Protein AF-A0A1E7GYI7-F1 (afdb_monomer_lite)

Structure (mmCIF, N/CA/C/O backbone):
data_AF-A0A1E7GYI7-F1
#
_entry.id   AF-A0A1E7GYI7-F1
#
loop_
_atom_site.group_PDB
_atom_site.id
_atom_site.type_symbol
_atom_site.label_atom_id
_atom_site.label_alt_id
_atom_site.label_comp_id
_atom_site.label_asym_id
_atom_site.label_entity_id
_atom_site.label_seq_id
_atom_site.pdbx_PDB_ins_code
_atom_site.Cartn_x
_atom_site.Cartn_y
_atom_site.Cartn_z
_atom_site.occupancy
_atom_site.B_iso_or_equiv
_atom_site.auth_seq_id
_atom_site.auth_comp_id
_atom_site.auth_asym_id
_atom_site.auth_atom_id
_atom_site.pdbx_PDB_model_num
ATOM 1 N N . HIS A 1 1 ? -61.599 -9.133 31.872 1.00 40.72 1 HIS A N 1
ATOM 2 C CA . HIS A 1 1 ? -60.400 -9.947 31.591 1.00 40.72 1 HIS A CA 1
ATOM 3 C C . HIS A 1 1 ? -59.727 -9.404 30.334 1.00 40.72 1 HIS A C 1
ATOM 5 O O . HIS A 1 1 ? -60.137 -9.758 29.240 1.00 40.72 1 HIS A O 1
ATOM 11 N N . GLY A 1 2 ? -58.789 -8.462 30.479 1.00 42.25 2 GLY A N 1
ATOM 12 C CA . GLY A 1 2 ? -58.029 -7.891 29.360 1.00 42.25 2 GLY A CA 1
ATOM 13 C C . GLY A 1 2 ? -56.614 -8.457 29.370 1.00 42.25 2 GLY A C 1
ATOM 14 O O . GLY A 1 2 ? -55.870 -8.198 30.313 1.00 42.25 2 GLY A O 1
ATOM 15 N N . GLY A 1 3 ? -56.281 -9.281 28.374 1.00 46.31 3 GLY A N 1
ATOM 16 C CA . GLY A 1 3 ? -54.958 -9.885 28.221 1.00 46.31 3 GLY A CA 1
ATOM 17 C C . GLY A 1 3 ? -53.922 -8.841 27.815 1.00 46.31 3 GLY A C 1
ATOM 18 O O . GLY A 1 3 ? -54.117 -8.118 26.840 1.00 46.31 3 GLY A O 1
ATOM 19 N N . LYS A 1 4 ? -52.824 -8.761 28.571 1.00 50.12 4 LYS A N 1
ATOM 20 C CA . LYS A 1 4 ? -51.631 -8.004 28.186 1.00 50.12 4 LYS A CA 1
ATOM 21 C C . LYS A 1 4 ? -50.952 -8.732 27.027 1.00 50.12 4 LYS A C 1
ATOM 23 O O . LYS A 1 4 ? -50.571 -9.887 27.176 1.00 50.12 4 LYS A O 1
ATOM 28 N N . MET A 1 5 ? -50.818 -8.059 25.888 1.00 52.69 5 MET A N 1
ATOM 29 C CA . ME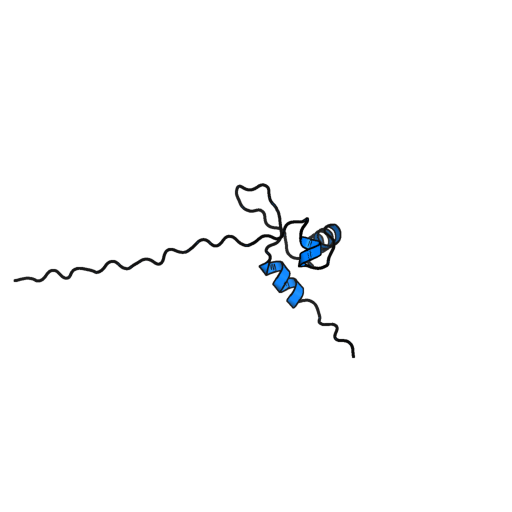T A 1 5 ? -49.926 -8.494 24.818 1.00 52.69 5 MET A CA 1
ATOM 30 C C . MET A 1 5 ? -48.512 -8.092 25.232 1.00 52.69 5 MET A C 1
ATOM 32 O O . MET A 1 5 ? -48.206 -6.909 25.360 1.00 52.69 5 MET A O 1
ATOM 36 N N . GLU A 1 6 ? -47.695 -9.090 25.545 1.00 55.03 6 GLU A N 1
ATOM 37 C CA . GLU A 1 6 ? -46.292 -8.927 25.898 1.00 55.03 6 GLU A CA 1
ATOM 38 C C . GLU A 1 6 ? -45.498 -8.777 24.594 1.00 55.03 6 GLU A C 1
ATOM 40 O O . GLU A 1 6 ? -45.317 -9.731 23.837 1.00 55.03 6 GLU A O 1
ATOM 45 N N . GLU A 1 7 ? -45.110 -7.542 24.274 1.00 59.72 7 GLU A N 1
ATOM 46 C CA . GLU A 1 7 ? -44.262 -7.239 23.122 1.00 59.72 7 GLU A CA 1
ATOM 47 C C . GLU A 1 7 ? -42.894 -7.911 23.314 1.00 59.72 7 GLU A C 1
ATOM 49 O O . GLU A 1 7 ? -42.132 -7.568 24.218 1.00 59.72 7 GLU A O 1
ATOM 54 N N . SER A 1 8 ? -42.590 -8.901 22.472 1.00 55.91 8 SER A N 1
ATOM 55 C CA . SER A 1 8 ? -41.305 -9.602 22.495 1.00 55.91 8 SER A CA 1
ATOM 56 C C . SER A 1 8 ? -40.162 -8.653 22.097 1.00 55.91 8 SER A C 1
ATOM 58 O O . SER A 1 8 ? -40.302 -7.920 21.111 1.00 55.91 8 SER A O 1
ATOM 60 N N . PRO A 1 9 ? -39.010 -8.658 22.795 1.00 60.56 9 PRO A N 1
ATOM 61 C CA . PRO A 1 9 ? -37.903 -7.768 22.467 1.00 60.56 9 PRO A CA 1
ATOM 62 C C . PRO A 1 9 ? -37.336 -8.099 21.082 1.00 60.56 9 PRO A C 1
ATOM 64 O O . PRO A 1 9 ? -36.884 -9.216 20.836 1.00 60.56 9 PRO A O 1
ATOM 67 N N . LYS A 1 10 ? -37.333 -7.122 20.168 1.00 63.66 10 LYS A N 1
ATOM 68 C CA . LYS A 1 10 ? -36.608 -7.224 18.895 1.00 63.66 10 LYS A CA 1
ATOM 69 C C . LYS A 1 10 ? -35.116 -7.301 19.203 1.00 63.66 10 LYS A C 1
ATOM 71 O O . LYS A 1 10 ? -34.507 -6.295 19.569 1.00 63.66 10 LYS A O 1
ATOM 76 N N . GLU A 1 11 ? -34.543 -8.490 19.067 1.00 60.34 11 GLU A N 1
ATOM 77 C CA . GLU A 1 11 ? -33.111 -8.723 19.203 1.00 60.34 11 GLU A CA 1
ATOM 78 C C . GLU A 1 11 ? -32.370 -7.933 18.121 1.00 60.34 11 GLU A C 1
ATOM 80 O O . GLU A 1 11 ? -32.353 -8.284 16.941 1.00 60.34 11 GLU A O 1
ATOM 85 N N . GLN A 1 12 ? -31.830 -6.780 18.510 1.00 62.84 12 GLN A N 1
ATOM 86 C CA . GLN A 1 12 ? -31.061 -5.938 17.609 1.00 62.84 12 GLN A CA 1
ATOM 87 C C . GLN A 1 12 ? -29.7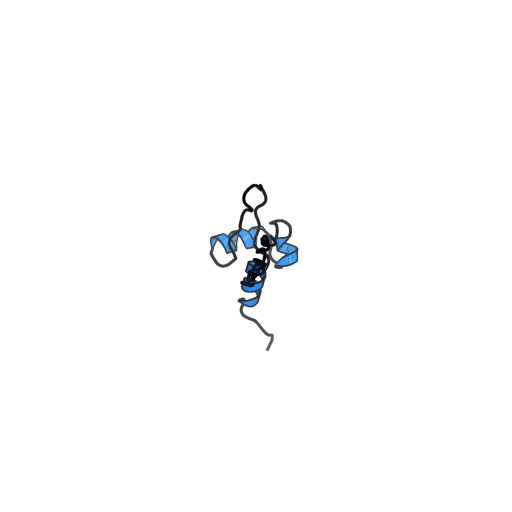35 -6.639 17.330 1.00 62.84 12 GLN A C 1
ATOM 89 O O . GLN A 1 12 ? -28.900 -6.785 18.224 1.00 62.84 12 GLN A O 1
ATOM 94 N N . ALA A 1 13 ? -29.548 -7.080 16.086 1.00 67.44 13 ALA A N 1
ATOM 95 C CA . ALA A 1 13 ? -28.311 -7.696 15.639 1.00 67.44 13 ALA A CA 1
ATOM 96 C C . ALA A 1 13 ? -27.135 -6.751 15.922 1.00 67.44 13 ALA A C 1
ATOM 98 O O . ALA A 1 13 ? -27.005 -5.677 15.331 1.00 67.44 13 ALA A O 1
ATOM 99 N N . LYS A 1 14 ? -26.279 -7.149 16.862 1.00 68.75 14 LYS A N 1
ATOM 100 C CA . LYS A 1 14 ? -25.080 -6.402 17.225 1.00 68.75 14 LYS A CA 1
ATOM 101 C C . LYS A 1 14 ? -24.141 -6.396 16.020 1.00 68.75 14 LYS A C 1
ATOM 103 O O . LYS A 1 14 ? -23.567 -7.426 15.679 1.00 68.75 14 LYS A O 1
ATOM 108 N N . VAL A 1 15 ? -23.989 -5.245 15.367 1.00 68.75 15 VAL A N 1
ATOM 109 C CA . VAL A 1 15 ? -23.038 -5.086 14.260 1.00 68.75 15 VAL A CA 1
ATOM 110 C C . VAL A 1 15 ? -21.634 -5.328 14.807 1.00 68.75 15 VAL A C 1
ATOM 112 O O . VAL A 1 15 ? -21.129 -4.557 15.625 1.00 68.75 15 VAL A O 1
ATOM 115 N N . ILE A 1 16 ? -21.006 -6.425 14.389 1.00 74.81 16 ILE A N 1
ATOM 116 C CA . ILE A 1 16 ? -19.628 -6.728 14.768 1.00 74.81 16 ILE A CA 1
ATOM 117 C C . ILE A 1 16 ? -18.720 -5.802 13.957 1.00 74.81 16 ILE A C 1
ATOM 119 O O . ILE A 1 16 ? -18.658 -5.885 12.732 1.00 74.81 16 ILE A O 1
ATOM 123 N N . ALA A 1 17 ? -18.014 -4.904 14.643 1.00 67.12 17 ALA A N 1
ATOM 124 C CA . ALA A 1 17 ? -17.007 -4.057 14.021 1.00 67.12 17 ALA A CA 1
ATOM 125 C C . ALA A 1 17 ? -15.800 -4.915 13.601 1.00 67.12 17 ALA A C 1
ATOM 127 O O . ALA A 1 17 ? -14.978 -5.298 14.432 1.00 67.12 17 ALA A O 1
ATOM 128 N N . PHE A 1 18 ? -15.699 -5.232 12.309 1.00 72.12 18 PHE A N 1
ATOM 129 C CA . PHE A 1 18 ? -14.554 -5.938 11.735 1.00 72.12 18 PHE A CA 1
ATOM 130 C C . PHE A 1 18 ? -13.507 -4.927 11.254 1.00 72.12 18 PHE A C 1
ATOM 132 O O . PHE A 1 18 ? -13.721 -4.204 10.279 1.00 72.12 18 PHE A O 1
ATOM 139 N N . ALA A 1 19 ? -12.369 -4.855 11.948 1.00 77.50 19 ALA A N 1
ATOM 140 C C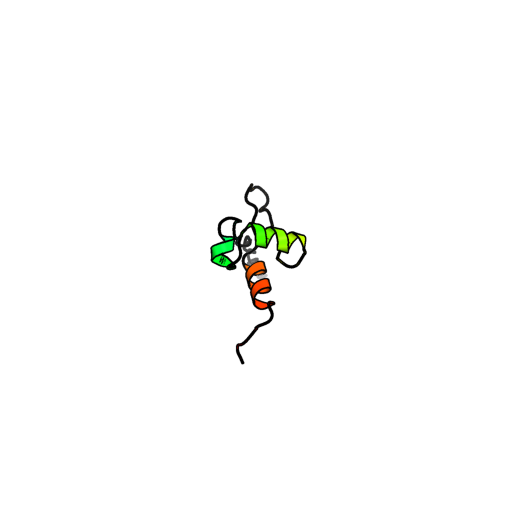A . ALA A 1 19 ? -11.252 -4.032 11.503 1.00 77.50 19 ALA A CA 1
ATOM 141 C C . ALA A 1 19 ? -10.588 -4.672 10.268 1.00 77.50 19 ALA A C 1
ATOM 143 O O . ALA A 1 19 ? -10.363 -5.883 10.256 1.00 77.50 19 ALA A O 1
ATOM 144 N N . PRO A 1 20 ? -10.238 -3.888 9.233 1.00 81.44 20 PRO A N 1
ATOM 145 C CA . PRO A 1 20 ? -9.576 -4.430 8.056 1.00 81.44 20 PRO A CA 1
ATOM 146 C C . PRO A 1 20 ? -8.194 -4.981 8.421 1.00 81.44 20 PRO A C 1
ATOM 148 O O . PRO A 1 20 ? -7.400 -4.309 9.083 1.00 81.44 20 PRO A O 1
ATOM 151 N N . LEU A 1 21 ? -7.888 -6.188 7.940 1.00 91.12 21 LEU A N 1
ATOM 152 C CA . LEU A 1 21 ? -6.556 -6.766 8.071 1.00 91.12 21 LEU A CA 1
ATOM 153 C C . LEU A 1 21 ? -5.563 -5.948 7.237 1.00 91.12 21 LEU A C 1
ATOM 155 O O . LEU A 1 21 ? -5.722 -5.818 6.019 1.00 91.12 21 LEU A O 1
ATOM 159 N N . LEU A 1 22 ? -4.550 -5.385 7.896 1.00 93.81 22 LEU A N 1
ATOM 160 C CA . LEU A 1 22 ? -3.516 -4.593 7.240 1.00 93.81 22 LEU A CA 1
ATOM 161 C C . LEU A 1 22 ? -2.241 -5.409 7.027 1.00 93.81 22 LEU A C 1
ATOM 163 O O . LEU A 1 22 ? -1.696 -5.994 7.961 1.00 93.81 22 LEU A O 1
ATOM 167 N N . VAL A 1 23 ? -1.723 -5.356 5.806 1.00 95.88 23 VAL A N 1
ATOM 168 C CA . VAL A 1 23 ? -0.402 -5.847 5.421 1.00 95.88 23 VAL A CA 1
ATOM 169 C C . VAL A 1 23 ? 0.621 -4.757 5.715 1.00 95.88 23 VAL A C 1
ATOM 171 O O . VAL A 1 23 ? 0.521 -3.630 5.215 1.00 95.88 23 VAL A O 1
ATOM 174 N N . SER A 1 24 ? 1.607 -5.080 6.551 1.00 94.81 24 SER A N 1
ATOM 175 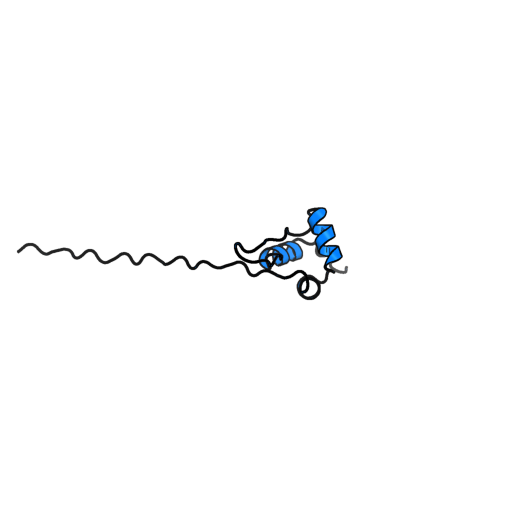C CA . SER A 1 24 ? 2.682 -4.153 6.897 1.00 94.81 24 SER A CA 1
ATOM 176 C C . SER A 1 24 ? 3.626 -3.913 5.713 1.00 94.81 24 SER A C 1
ATOM 178 O O . SER A 1 24 ? 3.684 -4.681 4.752 1.00 94.81 24 SER A O 1
ATOM 180 N N . GLN A 1 25 ? 4.434 -2.858 5.812 1.00 94.44 25 GLN A N 1
ATOM 181 C CA . GLN A 1 25 ? 5.475 -2.573 4.820 1.00 94.44 25 GLN A CA 1
ATOM 182 C C . GLN A 1 25 ? 6.548 -3.658 4.720 1.00 94.44 25 GLN A C 1
ATOM 184 O O . GLN A 1 25 ? 7.176 -3.788 3.675 1.00 94.44 25 GLN A O 1
ATOM 189 N N . GLU A 1 26 ? 6.758 -4.422 5.786 1.00 94.50 26 GLU A N 1
ATOM 190 C CA . GLU A 1 26 ? 7.733 -5.515 5.829 1.00 94.50 26 GLU A CA 1
ATOM 191 C C . GLU A 1 26 ? 7.180 -6.777 5.159 1.00 94.50 26 GLU A C 1
ATOM 193 O O . GLU A 1 26 ? 7.916 -7.494 4.488 1.00 94.50 26 GLU A O 1
ATOM 198 N N . MET A 1 27 ? 5.869 -7.009 5.269 1.00 96.62 27 MET A N 1
ATOM 199 C CA . MET A 1 27 ? 5.205 -8.183 4.698 1.00 96.62 27 MET A CA 1
ATOM 200 C C . MET A 1 27 ? 4.902 -8.060 3.205 1.00 96.62 27 MET A C 1
ATOM 202 O O . MET A 1 27 ? 4.596 -9.063 2.565 1.00 96.62 27 MET A O 1
ATOM 206 N N . ILE A 1 28 ? 4.979 -6.857 2.628 1.00 97.00 28 ILE A N 1
ATOM 207 C CA . ILE A 1 28 ? 4.484 -6.623 1.266 1.00 97.00 28 ILE A CA 1
ATOM 208 C C . ILE A 1 28 ? 5.190 -7.469 0.205 1.00 97.00 28 ILE A C 1
ATOM 210 O O . ILE A 1 28 ? 4.545 -7.936 -0.728 1.00 97.00 28 ILE A O 1
ATOM 214 N N . LYS A 1 29 ? 6.486 -7.740 0.388 1.00 97.44 29 LYS A N 1
ATOM 215 C CA . LYS A 1 29 ? 7.243 -8.611 -0.514 1.00 97.44 29 LYS A CA 1
ATOM 216 C C . LYS A 1 29 ? 6.687 -10.030 -0.519 1.00 97.44 29 LYS A C 1
ATOM 218 O O . LYS A 1 29 ? 6.544 -10.616 -1.584 1.00 97.44 29 LYS A O 1
ATOM 223 N N . SER A 1 30 ? 6.359 -10.556 0.655 1.00 97.50 30 SER A N 1
ATOM 224 C CA . SER A 1 30 ? 5.822 -11.909 0.793 1.00 97.50 30 SER A CA 1
ATOM 225 C C . SER A 1 30 ? 4.384 -12.017 0.291 1.00 97.50 30 SER A C 1
ATOM 227 O O . SER A 1 30 ? 4.010 -13.058 -0.227 1.00 97.50 30 SER A O 1
ATOM 229 N N . VAL A 1 31 ? 3.581 -10.957 0.438 1.00 97.19 31 VAL A N 1
ATOM 230 C CA . VAL A 1 31 ? 2.155 -10.974 0.067 1.00 97.19 31 VAL A CA 1
ATOM 231 C C . VAL A 1 31 ? 1.929 -10.647 -1.410 1.00 97.19 31 VAL A C 1
ATOM 233 O O . VAL A 1 31 ? 1.126 -11.302 -2.059 1.00 97.19 31 VAL A O 1
ATOM 236 N N . ALA A 1 32 ? 2.613 -9.634 -1.945 1.00 95.38 32 ALA A N 1
ATOM 237 C CA . ALA A 1 32 ? 2.358 -9.095 -3.284 1.00 95.38 32 ALA A CA 1
ATOM 238 C C . ALA A 1 32 ? 3.512 -9.331 -4.275 1.00 95.38 32 ALA A C 1
ATOM 240 O O . ALA A 1 32 ? 3.468 -8.829 -5.393 1.00 95.38 32 ALA A O 1
ATOM 241 N N . GLY A 1 33 ? 4.588 -10.013 -3.864 1.00 96.12 33 GLY A N 1
ATOM 242 C CA . GLY A 1 33 ? 5.747 -10.304 -4.720 1.00 96.12 33 GLY A CA 1
ATOM 243 C C . GLY A 1 33 ? 6.619 -9.092 -5.078 1.00 96.12 33 GLY A C 1
ATOM 244 O O . GLY A 1 33 ? 7.649 -9.247 -5.731 1.00 96.12 33 GLY A O 1
ATOM 245 N N . ILE A 1 34 ? 6.261 -7.883 -4.632 1.00 96.56 34 ILE A N 1
ATOM 246 C CA . ILE A 1 34 ? 6.967 -6.637 -4.958 1.00 96.56 34 ILE A CA 1
ATOM 247 C C . ILE A 1 34 ? 7.698 -6.055 -3.750 1.00 96.56 34 ILE A C 1
ATOM 249 O O . ILE A 1 34 ? 7.269 -6.171 -2.603 1.00 96.56 34 ILE A O 1
ATOM 253 N N . SER A 1 35 ? 8.825 -5.383 -3.995 1.00 97.75 35 SER A N 1
ATOM 254 C CA . SER A 1 35 ? 9.584 -4.749 -2.916 1.00 97.75 35 SER A CA 1
ATOM 255 C C . SER A 1 35 ? 8.793 -3.613 -2.253 1.00 97.75 35 SER A C 1
ATOM 257 O O . SER A 1 35 ? 7.959 -2.959 -2.883 1.00 97.75 35 SER A O 1
ATOM 259 N N . LYS A 1 36 ? 9.130 -3.299 -0.997 1.00 96.94 36 LYS A N 1
ATOM 260 C CA . LYS A 1 36 ? 8.588 -2.135 -0.281 1.00 96.94 36 LYS A CA 1
ATOM 261 C C . LYS A 1 36 ? 8.733 -0.841 -1.085 1.00 96.94 36 LYS A C 1
ATOM 263 O O . LYS A 1 36 ? 7.768 -0.098 -1.224 1.00 96.94 36 LYS A O 1
ATOM 268 N N . ASN A 1 37 ? 9.922 -0.564 -1.618 1.00 97.81 37 ASN A N 1
ATOM 269 C CA . ASN A 1 37 ? 10.168 0.671 -2.366 1.00 97.81 37 ASN A CA 1
ATOM 270 C C . ASN A 1 37 ? 9.349 0.715 -3.660 1.00 97.81 37 ASN A C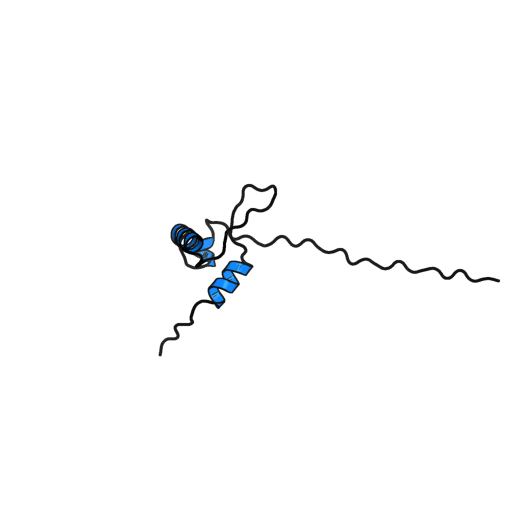 1
ATOM 272 O O . ASN A 1 37 ? 8.827 1.772 -4.010 1.00 97.81 37 ASN A O 1
ATOM 276 N N . THR A 1 38 ? 9.182 -0.433 -4.322 1.00 97.88 38 THR A N 1
ATOM 277 C CA . THR A 1 38 ? 8.319 -0.574 -5.501 1.00 97.88 38 THR A CA 1
ATOM 278 C C . THR A 1 38 ? 6.869 -0.254 -5.150 1.00 97.88 38 THR A C 1
ATOM 280 O O . THR A 1 38 ? 6.282 0.615 -5.787 1.00 97.88 38 THR A O 1
ATOM 283 N N . ALA A 1 39 ? 6.320 -0.862 -4.093 1.00 97.81 39 ALA A N 1
ATOM 284 C CA . ALA A 1 39 ? 4.953 -0.600 -3.641 1.00 97.81 39 ALA A CA 1
ATOM 285 C C . ALA A 1 39 ? 4.729 0.887 -3.313 1.00 97.81 39 ALA A C 1
ATOM 287 O O . ALA A 1 39 ? 3.744 1.480 -3.746 1.00 97.81 39 ALA A O 1
ATOM 288 N N . LEU A 1 40 ? 5.679 1.530 -2.623 1.00 97.12 40 LEU A N 1
ATOM 289 C CA . LEU A 1 40 ? 5.621 2.966 -2.318 1.00 97.12 40 LEU A CA 1
ATOM 290 C C . LEU A 1 40 ? 5.678 3.845 -3.576 1.00 97.12 40 LEU A C 1
ATOM 292 O O . LEU A 1 40 ? 4.984 4.858 -3.661 1.00 97.12 40 LEU A O 1
ATOM 296 N N . ALA A 1 41 ? 6.515 3.486 -4.550 1.00 98.06 41 ALA A N 1
ATOM 297 C CA . ALA A 1 41 ? 6.598 4.206 -5.815 1.00 98.06 41 ALA A CA 1
ATOM 298 C C . ALA A 1 41 ? 5.307 4.049 -6.632 1.00 98.06 41 ALA A C 1
ATOM 300 O O . ALA A 1 41 ? 4.813 5.026 -7.191 1.00 98.06 41 ALA A O 1
ATOM 301 N N . MET A 1 42 ? 4.738 2.845 -6.669 1.00 97.81 42 MET A N 1
ATOM 302 C CA . MET A 1 42 ? 3.484 2.567 -7.364 1.00 97.81 42 MET A CA 1
ATOM 303 C C . MET A 1 42 ? 2.283 3.241 -6.691 1.00 97.81 42 MET A C 1
ATOM 305 O O . MET A 1 42 ? 1.415 3.747 -7.400 1.00 97.81 42 MET A O 1
ATOM 309 N N . GLU A 1 43 ? 2.260 3.315 -5.356 1.00 97.75 43 GLU A N 1
ATOM 310 C CA . GLU A 1 43 ? 1.259 4.065 -4.585 1.00 97.75 43 GLU A CA 1
ATOM 311 C C . GLU A 1 43 ? 1.301 5.551 -4.963 1.00 97.75 43 GLU A C 1
ATOM 313 O O . GLU A 1 43 ? 0.267 6.137 -5.278 1.00 97.75 43 GLU A O 1
ATOM 318 N N . LYS A 1 44 ? 2.499 6.155 -5.007 1.00 97.62 44 LYS A N 1
ATOM 319 C CA . LYS A 1 44 ? 2.675 7.551 -5.452 1.00 97.62 44 LYS A CA 1
ATOM 320 C C . LYS A 1 44 ? 2.190 7.773 -6.886 1.00 97.62 44 LYS A C 1
ATOM 322 O O . LYS A 1 44 ? 1.658 8.835 -7.183 1.00 97.62 44 LYS A O 1
ATOM 327 N N . LYS A 1 45 ? 2.368 6.778 -7.758 1.00 97.44 45 LYS A N 1
ATOM 328 C CA . LYS A 1 45 ? 1.890 6.798 -9.149 1.00 97.44 45 LYS A CA 1
ATOM 329 C C . LYS A 1 45 ? 0.389 6.506 -9.286 1.00 97.44 45 LYS A C 1
ATOM 331 O O . LYS A 1 45 ? -0.130 6.608 -10.389 1.00 97.44 45 LYS A O 1
ATOM 336 N N . GLY A 1 46 ? -0.304 6.120 -8.211 1.00 97.00 46 GLY A N 1
ATOM 337 C CA . GLY A 1 46 ? -1.720 5.734 -8.250 1.00 97.00 46 GLY A CA 1
ATOM 338 C C . GLY A 1 46 ? -1.989 4.343 -8.839 1.00 97.00 46 GLY A C 1
ATOM 339 O O . GLY A 1 46 ? -3.136 3.995 -9.082 1.00 97.00 46 GLY A O 1
ATOM 340 N N . THR A 1 47 ? -0.943 3.542 -9.048 1.00 96.88 47 THR A N 1
ATOM 341 C CA . THR A 1 47 ? -1.006 2.187 -9.642 1.00 96.88 47 THR A CA 1
ATOM 342 C C . THR A 1 47 ? -1.028 1.063 -8.603 1.00 96.88 47 THR A C 1
ATOM 344 O O . THR A 1 47 ? -1.010 -0.113 -8.953 1.00 96.88 47 THR A O 1
ATOM 347 N N . PHE A 1 48 ? -1.024 1.419 -7.320 1.00 97.81 48 PHE A N 1
ATOM 348 C CA . PHE A 1 48 ? -1.086 0.496 -6.192 1.00 97.81 48 PHE A CA 1
ATOM 349 C C . PHE A 1 48 ? -1.994 1.084 -5.105 1.00 97.81 48 PHE A C 1
ATOM 351 O O . PHE A 1 48 ? -2.098 2.315 -5.021 1.00 97.81 48 PHE A O 1
ATOM 358 N N . PRO A 1 49 ? -2.645 0.254 -4.267 1.00 97.88 49 PRO A N 1
ATOM 359 C CA . PRO A 1 49 ? -3.512 0.742 -3.205 1.00 97.88 49 PRO A CA 1
ATOM 360 C C . PRO A 1 49 ? -2.840 1.761 -2.279 1.00 97.88 49 PRO A C 1
ATOM 362 O O . PRO A 1 49 ? -1.634 1.710 -2.020 1.00 97.88 49 PRO A O 1
ATOM 365 N N . LYS A 1 50 ? -3.645 2.670 -1.722 1.00 96.94 50 LYS A N 1
ATOM 366 C CA . LYS A 1 50 ? -3.180 3.614 -0.700 1.00 96.94 50 LYS A CA 1
ATOM 367 C C . LYS A 1 50 ? -3.045 2.929 0.652 1.00 96.94 50 LYS A C 1
ATOM 369 O O . LYS A 1 50 ? -3.900 2.130 1.046 1.00 96.94 50 LYS A O 1
ATOM 374 N N . ARG A 1 51 ? -1.999 3.285 1.396 1.00 95.44 51 ARG A N 1
ATOM 375 C CA . ARG A 1 51 ? -1.857 2.845 2.786 1.00 95.44 51 ARG A CA 1
ATOM 376 C C . ARG A 1 51 ? -2.918 3.482 3.673 1.00 95.44 51 ARG A C 1
ATOM 378 O O . ARG A 1 51 ? -3.333 4.621 3.473 1.00 95.44 51 ARG A O 1
ATOM 385 N N . ARG A 1 52 ? -3.307 2.740 4.703 1.00 93.12 52 ARG A N 1
ATOM 386 C CA . ARG A 1 52 ? -4.209 3.150 5.773 1.00 93.12 52 ARG A CA 1
ATOM 387 C C . ARG A 1 52 ? -3.486 3.056 7.111 1.00 93.12 52 ARG A C 1
ATOM 389 O O . ARG A 1 52 ? -2.641 2.184 7.326 1.00 93.12 52 ARG A O 1
ATOM 396 N N . GLN A 1 53 ? -3.841 3.958 8.011 1.00 88.88 53 GLN A N 1
ATOM 397 C CA . GLN A 1 53 ? -3.449 3.905 9.411 1.00 88.88 53 GLN A CA 1
ATOM 398 C C . GLN A 1 53 ? -4.668 3.485 10.227 1.00 88.88 53 GLN A C 1
ATOM 400 O O . GLN A 1 53 ? -5.759 4.013 10.010 1.00 88.88 53 GLN A O 1
ATOM 405 N N . VAL A 1 54 ? -4.496 2.547 11.159 1.00 81.62 54 VAL A N 1
ATOM 406 C CA . VAL A 1 54 ? -5.564 2.239 12.118 1.00 81.62 54 VAL A CA 1
ATOM 407 C C . VAL A 1 54 ? -5.649 3.401 13.113 1.00 81.62 54 VAL A C 1
ATOM 409 O O . VAL A 1 54 ? -4.623 3.729 13.721 1.00 81.62 54 VAL A O 1
ATOM 412 N N . PRO A 1 55 ? -6.824 4.029 13.306 1.00 80.69 55 PRO A N 1
ATOM 413 C CA . PRO A 1 55 ? -6.991 5.068 14.317 1.00 80.69 55 PRO A CA 1
ATOM 414 C C . PRO A 1 55 ? -6.505 4.587 15.690 1.00 80.69 55 PRO A C 1
ATOM 416 O O . PRO A 1 55 ? -6.804 3.471 16.109 1.00 80.69 55 PRO A O 1
ATOM 419 N N . GLY A 1 56 ? -5.711 5.410 16.376 1.00 83.19 56 GLY A N 1
ATOM 420 C CA . GLY A 1 56 ? -5.131 5.060 17.679 1.00 83.19 56 GLY A CA 1
ATOM 421 C C . GLY A 1 56 ? -3.903 4.140 17.634 1.00 83.19 56 GLY A C 1
ATOM 422 O O . GLY A 1 56 ? -3.331 3.857 18.684 1.00 83.19 56 GLY A O 1
ATOM 423 N N . GLN A 1 57 ? -3.438 3.703 16.456 1.00 82.25 57 GLN A N 1
ATOM 424 C CA . GLN A 1 57 ? -2.196 2.934 16.314 1.00 82.25 57 GLN A CA 1
ATOM 425 C C . GLN A 1 57 ? -1.159 3.668 15.458 1.00 82.25 57 GLN A C 1
ATOM 427 O O . GLN A 1 57 ? -1.480 4.410 14.533 1.00 82.25 57 GLN A O 1
ATOM 432 N N . LYS A 1 58 ? 0.126 3.405 15.721 1.00 85.38 58 LYS A N 1
ATOM 433 C CA . LYS A 1 58 ? 1.246 3.914 14.903 1.00 85.38 58 LYS A CA 1
ATOM 434 C C . LYS A 1 58 ? 1.465 3.117 13.611 1.00 85.38 58 LYS A C 1
ATOM 436 O O . LYS A 1 58 ? 2.264 3.518 12.770 1.00 85.38 58 LYS A O 1
ATOM 441 N N . ARG A 1 59 ? 0.812 1.960 13.468 1.00 83.56 59 ARG A N 1
ATOM 442 C CA . ARG A 1 59 ? 1.017 1.056 12.334 1.00 83.56 59 ARG A CA 1
ATOM 443 C C . ARG A 1 59 ? 0.288 1.575 11.100 1.00 83.56 59 ARG A C 1
ATOM 445 O O . ARG A 1 59 ? -0.897 1.897 11.150 1.00 83.56 59 ARG A O 1
ATOM 452 N N . VAL A 1 60 ? 1.021 1.604 9.994 1.00 92.00 60 VAL A N 1
ATOM 453 C CA . VAL A 1 60 ? 0.540 1.998 8.670 1.00 92.00 60 VAL A CA 1
ATOM 454 C C . VAL A 1 60 ? 0.815 0.848 7.709 1.00 92.00 60 VAL A C 1
ATOM 456 O O . VAL A 1 60 ? 1.939 0.339 7.657 1.00 92.00 60 VAL A O 1
ATOM 459 N N . GLY A 1 61 ? -0.196 0.452 6.947 1.00 95.25 61 GLY A N 1
ATOM 460 C CA . GLY A 1 61 ? -0.118 -0.669 6.015 1.00 95.25 61 GLY A CA 1
ATOM 461 C C . GLY A 1 61 ? -1.198 -0.591 4.948 1.00 95.25 61 GLY A C 1
ATOM 462 O O . GLY A 1 61 ? -1.989 0.346 4.926 1.00 95.25 61 GLY A O 1
ATOM 463 N N . TRP A 1 62 ? -1.238 -1.564 4.055 1.00 96.44 62 TRP A N 1
ATOM 464 C CA . TRP A 1 62 ? -2.281 -1.661 3.032 1.00 96.44 62 TRP A CA 1
ATOM 465 C C . TRP A 1 62 ? -3.357 -2.633 3.487 1.00 96.44 62 TRP A C 1
ATOM 467 O O . TRP A 1 62 ? -3.035 -3.638 4.111 1.00 96.44 62 TRP A O 1
ATOM 477 N N . ALA A 1 63 ? -4.626 -2.371 3.184 1.00 95.44 63 ALA A N 1
ATOM 478 C CA . ALA A 1 63 ? -5.653 -3.373 3.442 1.00 95.44 63 ALA A CA 1
ATOM 479 C C . ALA A 1 63 ? -5.389 -4.593 2.552 1.00 95.44 63 ALA A C 1
ATOM 481 O O . ALA A 1 63 ? -5.226 -4.434 1.342 1.00 95.44 63 ALA A O 1
ATOM 482 N N . LEU A 1 64 ? -5.375 -5.795 3.137 1.00 96.19 64 LEU A N 1
ATOM 483 C CA . LEU A 1 64 ? -5.167 -7.033 2.377 1.00 96.19 64 LEU A CA 1
ATOM 484 C C . LEU A 1 64 ? -6.157 -7.122 1.210 1.00 96.19 64 LEU A C 1
ATOM 486 O O . LEU A 1 64 ? -5.763 -7.366 0.078 1.00 96.19 64 LEU A O 1
ATOM 490 N N . ARG A 1 65 ? -7.422 -6.784 1.477 1.00 95.19 65 ARG A N 1
ATOM 491 C CA . ARG A 1 65 ? -8.491 -6.784 0.478 1.00 95.19 65 ARG A CA 1
ATOM 492 C C . ARG A 1 65 ? -8.232 -5.858 -0.712 1.00 95.19 65 ARG A C 1
ATOM 494 O O . ARG A 1 65 ? -8.698 -6.144 -1.807 1.00 95.19 65 ARG A O 1
ATOM 501 N N . ASP A 1 66 ? -7.533 -4.744 -0.508 1.00 96.69 66 ASP A N 1
ATOM 502 C CA . ASP A 1 66 ? -7.201 -3.832 -1.606 1.00 96.69 66 ASP A CA 1
ATOM 503 C C . ASP A 1 66 ? -6.032 -4.386 -2.437 1.00 96.69 66 ASP A C 1
ATOM 505 O O . ASP A 1 66 ? -6.019 -4.217 -3.653 1.00 96.69 66 ASP A O 1
ATOM 509 N N . ILE A 1 67 ? -5.070 -5.064 -1.794 1.00 97.38 67 ILE A N 1
ATOM 510 C CA . ILE A 1 67 ? -3.962 -5.747 -2.484 1.00 97.38 67 ILE A CA 1
ATOM 511 C C . ILE A 1 67 ? -4.499 -6.890 -3.349 1.00 97.38 67 ILE A C 1
ATOM 513 O O . ILE A 1 67 ? -4.096 -6.997 -4.502 1.00 97.38 67 ILE A O 1
ATOM 517 N N . GLU A 1 68 ? -5.417 -7.703 -2.821 1.00 96.69 68 GLU A N 1
ATOM 518 C CA . GLU A 1 68 ? -6.078 -8.782 -3.574 1.00 96.69 68 GLU A CA 1
ATOM 519 C C . GLU A 1 68 ? -6.734 -8.240 -4.846 1.00 96.69 68 GLU A C 1
ATOM 521 O O . GLU A 1 68 ? -6.397 -8.667 -5.946 1.00 96.69 68 GLU A O 1
ATOM 526 N N . ARG A 1 69 ? -7.590 -7.218 -4.711 1.00 96.62 69 ARG A N 1
ATOM 527 C CA . ARG A 1 69 ? -8.263 -6.591 -5.860 1.00 96.62 69 ARG A CA 1
ATOM 528 C C . ARG A 1 69 ? -7.285 -6.001 -6.866 1.00 96.62 69 ARG A C 1
ATOM 530 O O . ARG A 1 69 ? -7.535 -6.042 -8.064 1.00 96.62 69 ARG A O 1
ATOM 537 N N . TRP A 1 70 ? -6.193 -5.407 -6.388 1.00 96.06 70 TRP A N 1
ATOM 538 C CA . TRP A 1 70 ? -5.149 -4.902 -7.270 1.00 96.06 70 TRP A CA 1
ATOM 539 C C . TRP A 1 70 ? -4.508 -6.041 -8.066 1.00 96.06 70 TRP A C 1
ATOM 541 O O . TRP A 1 70 ? -4.397 -5.916 -9.283 1.00 96.06 70 TRP A O 1
ATOM 551 N N . ALA A 1 71 ? -4.145 -7.148 -7.414 1.00 95.00 71 ALA A N 1
ATOM 552 C CA . ALA A 1 71 ? -3.540 -8.299 -8.078 1.00 95.00 71 ALA A CA 1
ATOM 553 C C . ALA A 1 71 ? -4.491 -8.915 -9.118 1.00 95.00 71 ALA A C 1
ATOM 555 O O . ALA A 1 71 ? -4.072 -9.193 -10.236 1.00 95.00 71 ALA A O 1
ATOM 556 N N . GLU A 1 72 ? -5.778 -9.035 -8.782 1.00 94.62 72 GLU A N 1
ATOM 557 C CA . GLU A 1 72 ? -6.839 -9.497 -9.690 1.00 94.62 72 GLU A CA 1
ATOM 558 C C . GLU A 1 72 ? -7.062 -8.555 -10.887 1.00 94.62 72 GLU A C 1
ATOM 560 O O . GLU A 1 72 ? -7.535 -8.989 -11.933 1.00 94.62 72 GLU A O 1
ATOM 565 N N . SER A 1 73 ? -6.734 -7.266 -10.748 1.00 94.38 73 SER A N 1
ATOM 566 C CA . SER A 1 73 ? -6.866 -6.273 -11.825 1.00 94.38 73 SER A CA 1
ATOM 567 C C . SER A 1 73 ? -5.683 -6.243 -12.794 1.00 94.38 73 SER A C 1
ATOM 569 O O . SER A 1 73 ? -5.755 -5.567 -13.823 1.00 94.38 73 SER A O 1
ATOM 571 N N . LEU A 1 74 ? -4.580 -6.920 -12.462 1.00 91.75 74 LEU A N 1
ATOM 572 C CA . LEU A 1 74 ? -3.421 -6.967 -13.342 1.00 91.75 74 LEU A CA 1
ATOM 573 C C . L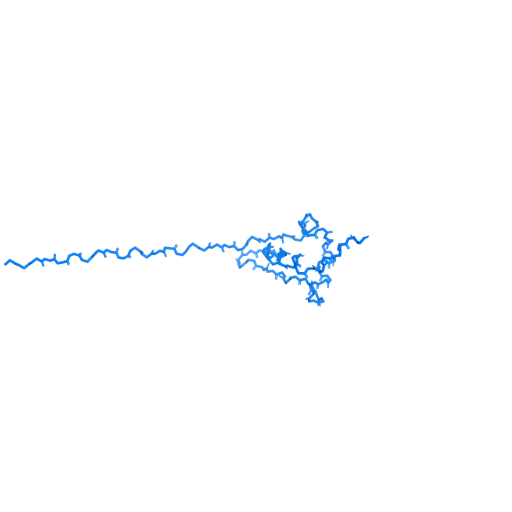EU A 1 74 ? -3.784 -7.740 -14.615 1.00 91.75 74 LEU A C 1
ATOM 575 O O . LEU A 1 74 ? -4.483 -8.752 -14.540 1.00 91.75 74 LEU A O 1
ATOM 579 N N . PRO A 1 75 ? -3.317 -7.289 -15.791 1.00 89.06 75 PRO A N 1
ATOM 580 C CA . PRO A 1 75 ? -3.529 -8.039 -17.015 1.00 89.06 75 PRO A CA 1
ATOM 581 C C . PRO A 1 75 ? -2.898 -9.423 -16.863 1.00 89.06 75 PRO A C 1
ATOM 583 O O . PRO A 1 75 ? -1.719 -9.547 -16.524 1.00 89.06 75 PRO A O 1
ATOM 586 N N . TYR A 1 76 ? -3.691 -10.461 -17.119 1.00 80.12 76 TYR A N 1
ATOM 587 C CA . TYR A 1 76 ? -3.169 -11.811 -17.230 1.00 80.12 76 TYR A CA 1
ATOM 588 C C . TYR A 1 76 ? -2.361 -11.898 -18.523 1.00 80.12 76 TYR A C 1
ATOM 590 O O . TYR A 1 76 ? -2.922 -11.876 -19.617 1.00 80.12 76 TYR A O 1
ATOM 598 N N . VAL A 1 77 ? -1.038 -11.957 -18.399 1.00 74.06 77 VAL A N 1
ATOM 599 C CA . VAL A 1 77 ? -0.168 -12.332 -19.513 1.00 74.06 77 VAL A CA 1
ATOM 600 C C . VAL A 1 77 ? -0.064 -13.853 -19.466 1.00 74.06 77 VAL A C 1
ATOM 602 O O . VAL A 1 77 ? 0.787 -14.395 -18.768 1.00 74.06 77 VAL A O 1
ATOM 605 N N . GLY A 1 78 ? -1.013 -14.533 -20.107 1.00 69.12 78 GLY A N 1
ATOM 606 C CA . GLY A 1 78 ? -0.892 -15.962 -20.385 1.00 69.12 78 GLY A CA 1
ATOM 607 C C . GLY A 1 78 ? 0.189 -16.178 -21.439 1.00 69.12 78 GLY A C 1
ATOM 608 O O . GLY A 1 78 ? 0.284 -15.390 -22.376 1.00 69.12 78 GLY A O 1
ATOM 609 N N . GLU A 1 79 ? 1.024 -17.195 -21.255 1.00 61.91 79 GLU A N 1
ATOM 610 C CA . GLU A 1 79 ? 1.940 -17.669 -22.295 1.00 61.91 79 GLU A CA 1
ATOM 611 C C . GLU A 1 79 ? 1.102 -18.286 -23.435 1.00 61.91 79 GLU A C 1
ATOM 613 O O . GLU A 1 79 ? 0.337 -19.219 -23.182 1.00 61.91 79 GLU A O 1
ATOM 618 N N . ASP A 1 80 ? 1.204 -17.723 -24.646 1.00 55.50 80 ASP A N 1
ATOM 619 C CA . ASP A 1 80 ? 0.812 -18.367 -25.916 1.00 55.50 80 ASP A CA 1
ATOM 620 C C . ASP A 1 80 ? 1.806 -19.483 -26.287 1.00 55.50 80 ASP A C 1
ATOM 622 O O . ASP A 1 80 ? 3.033 -19.261 -26.127 1.00 55.50 80 ASP A O 1
#

Radius of gyration: 22.4 Å; chains: 1; bounding box: 71×26×58 Å

Secondary structure (DSSP, 8-state):
------------------PPPEEETTTHHHHHSS-HHHHHHHHHTTSSPPPEE-TT-S-EEEEHHHHHHHHHHS------

pLDDT: mean 84.51, std 16.34, range [40.72, 98.06]

Foldseek 3Di:
DDDDDDDDDDPDPDPDDDDFDFDALVCCCVLQVDHSVVQVVCVVVVLAADWDDDPPDPTIGGRSVRSVVSVVPDDDPDDD

Sequence (80 aa):
HGGKMEESPKEQAKVIAFAPLLVSQEMIKSVAGISKNTALAMEKKGTFPKRRQVPGQKRVGWALRDIERWAESLPYVGED